Protein AF-A0A2D7H9K7-F1 (afdb_monomer_lite)

Radius of gyration: 28.04 Å; chains: 1; bounding box: 79×31×65 Å

Structure (mmCIF, N/CA/C/O backbone):
data_AF-A0A2D7H9K7-F1
#
_entry.id   AF-A0A2D7H9K7-F1
#
loop_
_atom_site.group_PDB
_atom_site.id
_atom_site.type_symbol
_atom_site.label_atom_id
_atom_site.label_alt_id
_atom_site.label_comp_id
_atom_site.label_asym_id
_atom_site.label_entity_id
_atom_site.label_seq_id
_atom_site.pdbx_PDB_ins_code
_atom_site.Cartn_x
_atom_site.Cartn_y
_atom_site.Cartn_z
_atom_site.occupancy
_atom_site.B_iso_or_equiv
_atom_site.auth_seq_id
_atom_site.auth_comp_id
_atom_site.auth_asym_id
_atom_site.auth_atom_id
_atom_site.pdbx_PDB_model_num
ATOM 1 N N . MET A 1 1 ? -55.923 -0.801 -5.621 1.00 49.62 1 MET A N 1
ATOM 2 C CA . MET A 1 1 ? -54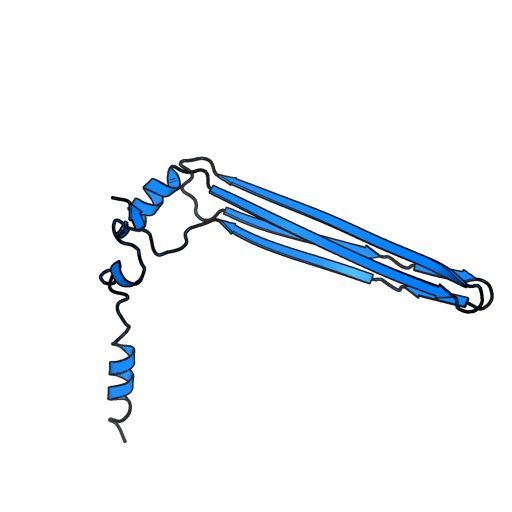.624 -1.464 -5.348 1.00 49.62 1 MET A CA 1
ATOM 3 C C . MET A 1 1 ? -53.908 -0.818 -4.150 1.00 49.62 1 MET A C 1
ATOM 5 O O . MET A 1 1 ? -52.784 -0.366 -4.286 1.00 49.62 1 MET A O 1
ATOM 9 N N . ARG A 1 2 ? -54.548 -0.726 -2.972 1.00 51.56 2 ARG A N 1
ATOM 10 C CA . ARG A 1 2 ? -54.048 0.103 -1.848 1.00 51.56 2 ARG A CA 1
ATOM 11 C C . ARG A 1 2 ? -53.608 -0.693 -0.606 1.00 51.56 2 ARG A C 1
ATOM 13 O O . ARG A 1 2 ? -53.202 -0.094 0.376 1.00 51.56 2 ARG A O 1
ATOM 20 N N . PHE A 1 3 ? -53.647 -2.028 -0.673 1.00 54.25 3 PHE A N 1
ATOM 21 C CA . PHE A 1 3 ? -53.361 -2.928 0.458 1.00 54.25 3 PHE A CA 1
ATOM 22 C C . PHE A 1 3 ? -52.172 -3.880 0.230 1.00 54.25 3 PHE A C 1
ATOM 24 O O . PHE A 1 3 ? -51.846 -4.670 1.106 1.00 54.25 3 PHE A O 1
ATOM 31 N N . LEU A 1 4 ? -51.487 -3.791 -0.916 1.00 57.72 4 LEU A N 1
ATOM 32 C CA . LEU A 1 4 ? -50.371 -4.688 -1.265 1.00 57.72 4 LEU A CA 1
ATOM 33 C C . LEU A 1 4 ? -49.051 -4.362 -0.543 1.00 57.72 4 LEU A C 1
ATOM 35 O O . LEU A 1 4 ? -48.154 -5.195 -0.519 1.00 57.72 4 LEU A O 1
ATOM 39 N N . LEU A 1 5 ? -48.934 -3.180 0.070 1.00 57.59 5 LEU A N 1
ATOM 40 C CA . LEU A 1 5 ? -47.724 -2.742 0.782 1.00 57.59 5 LEU A CA 1
ATOM 41 C C . LEU A 1 5 ? -47.781 -2.984 2.299 1.00 57.59 5 LEU A C 1
ATOM 43 O O . LEU A 1 5 ? -46.755 -2.892 2.967 1.00 57.59 5 LEU A O 1
ATOM 47 N N . LEU A 1 6 ? -48.952 -3.330 2.844 1.00 58.69 6 LEU A N 1
ATOM 48 C CA . LEU A 1 6 ? -49.122 -3.610 4.270 1.00 58.69 6 LEU A CA 1
ATOM 49 C C . LEU A 1 6 ? -48.298 -4.820 4.766 1.00 58.69 6 LEU A C 1
ATOM 51 O O . LEU A 1 6 ? -47.644 -4.684 5.796 1.00 58.69 6 LEU A O 1
ATOM 55 N N . PRO A 1 7 ? -48.254 -5.975 4.064 1.00 60.81 7 PRO A N 1
ATOM 56 C CA . PRO A 1 7 ? -47.471 -7.119 4.538 1.00 60.81 7 PRO A CA 1
ATOM 57 C C . PRO A 1 7 ? -45.959 -6.878 4.436 1.00 60.81 7 PRO A C 1
ATOM 59 O O . PRO A 1 7 ? -45.213 -7.371 5.274 1.00 60.81 7 PRO A O 1
ATOM 62 N N . LEU A 1 8 ? -45.504 -6.070 3.470 1.00 59.31 8 LEU A N 1
ATOM 63 C CA . LEU A 1 8 ? -44.096 -5.678 3.343 1.00 59.31 8 LEU A CA 1
ATOM 64 C C . LEU A 1 8 ? -43.669 -4.744 4.487 1.00 59.31 8 LEU A C 1
ATOM 66 O O . LEU A 1 8 ? -42.571 -4.879 5.015 1.00 59.31 8 LEU A O 1
ATOM 70 N N . LEU A 1 9 ? -44.557 -3.836 4.906 1.00 56.09 9 LEU A N 1
ATOM 71 C CA . LEU A 1 9 ? -44.323 -2.961 6.054 1.00 56.09 9 LEU A CA 1
ATOM 72 C C . LEU A 1 9 ? -44.281 -3.756 7.369 1.00 56.09 9 LEU A C 1
ATOM 74 O O . LEU A 1 9 ? -43.433 -3.491 8.209 1.00 56.09 9 LEU A O 1
ATOM 78 N N . VAL A 1 10 ? -45.145 -4.767 7.527 1.00 60.84 10 VAL A N 1
ATOM 79 C CA . VAL A 1 10 ? -45.109 -5.680 8.684 1.00 60.84 10 VAL A CA 1
ATOM 80 C C . VAL A 1 10 ? -43.815 -6.500 8.693 1.00 60.84 10 VAL A C 1
ATOM 82 O O . VAL A 1 10 ? -43.210 -6.637 9.749 1.00 60.84 10 VAL A O 1
ATOM 85 N N . LEU A 1 11 ? -43.330 -6.965 7.536 1.00 57.62 11 LEU A N 1
ATOM 86 C CA . LEU A 1 11 ? -42.046 -7.673 7.435 1.00 57.62 11 LEU A CA 1
ATOM 87 C C . LEU A 1 11 ? -40.838 -6.779 7.776 1.00 57.62 11 LEU A C 1
ATOM 89 O O . LEU A 1 11 ? -39.861 -7.263 8.329 1.00 57.62 11 LEU A O 1
ATOM 93 N N . LEU A 1 12 ? -40.912 -5.480 7.462 1.00 55.03 12 LEU A N 1
ATOM 94 C CA . LEU A 1 12 ? -39.882 -4.486 7.796 1.00 55.03 12 LEU A CA 1
ATOM 95 C C . LEU A 1 12 ? -39.938 -4.028 9.263 1.00 55.03 12 LEU A C 1
ATOM 97 O O . LEU A 1 12 ? -38.917 -3.600 9.791 1.00 55.03 12 LEU A O 1
ATOM 101 N N . VAL A 1 13 ? -41.104 -4.110 9.917 1.00 55.62 13 VAL A N 1
ATOM 102 C CA . VAL A 1 13 ? -41.277 -3.829 11.358 1.00 55.62 13 VAL A CA 1
ATOM 103 C C . VAL A 1 13 ? -40.942 -5.052 12.216 1.00 55.62 13 VAL A C 1
ATOM 105 O O . VAL A 1 13 ? -40.518 -4.891 13.357 1.00 55.62 13 VAL A O 1
ATOM 108 N N . VAL A 1 14 ? -40.994 -6.265 11.652 1.00 50.50 14 VAL A N 1
ATOM 109 C CA . VAL A 1 14 ? -40.227 -7.416 12.157 1.00 50.50 14 VAL A CA 1
ATOM 110 C C . VAL A 1 14 ? -38.765 -7.236 11.738 1.00 50.50 14 VAL A C 1
ATOM 112 O O . VAL A 1 14 ? -38.139 -8.079 11.101 1.00 50.50 14 VAL A O 1
ATOM 115 N N . THR A 1 15 ? -38.182 -6.101 12.128 1.00 48.50 15 THR A N 1
ATOM 116 C CA . THR A 1 15 ? -36.774 -6.098 12.484 1.00 48.50 15 THR A CA 1
ATOM 117 C C . THR A 1 15 ? -36.635 -7.218 13.492 1.00 48.50 15 THR A C 1
ATOM 119 O O . THR A 1 15 ? -37.270 -7.177 14.547 1.00 48.50 15 THR A O 1
ATOM 122 N N . VAL A 1 16 ? -35.877 -8.248 13.129 1.00 47.75 16 VAL A N 1
ATOM 123 C CA . VAL A 1 16 ? -35.348 -9.200 14.091 1.00 47.75 16 VAL A CA 1
ATOM 124 C C . VAL A 1 16 ? -34.693 -8.324 15.149 1.00 47.75 16 VAL A C 1
ATOM 126 O O . VAL A 1 16 ? -33.625 -7.757 14.921 1.00 47.75 16 VAL A O 1
ATOM 129 N N . GLU A 1 17 ? -35.383 -8.116 16.274 1.00 43.84 17 GLU A N 1
ATOM 130 C CA . GLU A 1 17 ? -34.695 -7.835 17.514 1.00 43.84 17 GLU A CA 1
ATOM 131 C C . GLU A 1 17 ? -33.673 -8.960 17.550 1.00 43.84 17 GLU A C 1
ATOM 133 O O . GLU A 1 17 ? -34.054 -10.125 17.675 1.00 43.84 17 GLU A O 1
ATOM 138 N N . LEU A 1 18 ? -32.400 -8.641 17.305 1.00 45.94 18 LEU A N 1
ATOM 139 C CA . LEU A 1 18 ? -31.284 -9.487 17.690 1.00 45.94 18 LEU A CA 1
ATOM 140 C C . LEU A 1 18 ? -31.409 -9.579 19.208 1.00 45.94 18 LEU A C 1
ATOM 142 O O . LEU A 1 18 ? -30.788 -8.821 19.952 1.00 45.94 18 LEU A O 1
ATOM 146 N N . ARG A 1 19 ? -32.368 -10.391 19.659 1.00 46.97 19 ARG A N 1
ATOM 147 C CA . ARG A 1 19 ? -32.657 -10.602 21.055 1.00 46.97 19 ARG A CA 1
ATOM 148 C C . ARG A 1 19 ? -31.389 -11.222 21.575 1.00 46.97 19 ARG A C 1
ATOM 150 O O . ARG A 1 19 ? -30.898 -12.207 21.032 1.00 46.97 19 ARG A O 1
ATOM 157 N N . ALA A 1 20 ? -30.879 -10.637 22.642 1.00 50.28 20 ALA A N 1
ATOM 158 C CA . ALA A 1 20 ? -29.793 -11.176 23.437 1.00 50.28 20 ALA A CA 1
ATOM 159 C C . ALA A 1 20 ? -30.174 -12.520 24.110 1.00 50.28 20 ALA A C 1
ATOM 161 O O . ALA A 1 20 ? -29.735 -12.787 25.214 1.00 50.28 20 ALA A O 1
ATOM 162 N N . ASN A 1 21 ? -31.034 -13.340 23.499 1.00 48.97 21 ASN A N 1
ATOM 163 C CA . ASN A 1 21 ? -31.489 -14.620 24.027 1.00 48.97 21 ASN A CA 1
ATOM 164 C C . ASN A 1 21 ? -30.796 -15.817 23.364 1.00 48.97 21 ASN A C 1
ATOM 166 O O . ASN A 1 21 ? -30.811 -16.885 23.961 1.00 48.97 21 ASN A O 1
ATOM 170 N N . ASP A 1 22 ? -30.115 -15.651 22.226 1.00 53.22 22 ASP A N 1
ATOM 171 C CA . ASP A 1 22 ? -29.495 -16.786 21.519 1.00 53.22 22 ASP A CA 1
ATOM 172 C C . ASP A 1 22 ? -27.995 -16.924 21.845 1.00 53.22 22 ASP A C 1
ATOM 174 O O . ASP A 1 22 ? -27.176 -17.288 21.006 1.00 53.22 22 ASP A O 1
ATOM 178 N N . PHE A 1 23 ? -27.596 -16.617 23.084 1.00 56.47 23 PHE A N 1
ATOM 179 C CA . PHE A 1 23 ? -26.212 -16.799 23.545 1.00 56.47 23 PHE A CA 1
ATOM 180 C C . PHE A 1 23 ? -25.724 -18.251 23.407 1.00 56.47 23 PHE A C 1
ATOM 182 O O . PHE A 1 23 ? -24.536 -18.477 23.164 1.00 56.47 23 PHE A O 1
ATOM 189 N N . GLU A 1 24 ? -26.637 -19.218 23.521 1.00 58.09 24 GLU A N 1
ATOM 190 C CA . GLU A 1 24 ? -26.340 -20.645 23.376 1.00 58.09 24 GLU A CA 1
ATOM 191 C C . GLU A 1 24 ? -25.925 -21.011 21.946 1.00 58.09 24 GLU A C 1
ATOM 193 O O . GLU A 1 24 ? -24.897 -21.666 21.762 1.00 58.09 24 GLU A O 1
ATOM 198 N N . ASP A 1 25 ? -26.647 -20.521 20.937 1.00 61.38 25 ASP A N 1
ATOM 199 C CA . ASP A 1 25 ? -26.414 -20.872 19.528 1.00 61.38 25 ASP A CA 1
ATOM 200 C C . ASP A 1 25 ? -25.092 -20.310 18.987 1.00 61.38 25 ASP A C 1
ATOM 202 O O . ASP A 1 25 ? -24.485 -20.873 18.073 1.00 61.38 25 ASP A O 1
ATOM 206 N N . PHE A 1 26 ? -24.600 -19.225 19.591 1.00 59.06 26 PHE A N 1
ATOM 207 C CA . PHE A 1 26 ? -23.312 -18.614 19.257 1.00 59.06 26 PHE A CA 1
ATOM 208 C C . PHE A 1 26 ? -22.149 -19.089 20.145 1.00 59.06 26 PHE A C 1
ATOM 210 O O . PHE A 1 26 ? -21.033 -18.583 20.007 1.00 59.06 26 PHE A O 1
ATOM 217 N N . GLY A 1 27 ? -22.368 -20.048 21.055 1.00 60.16 27 GLY A N 1
ATOM 218 C CA . GLY A 1 27 ? -21.325 -20.543 21.964 1.00 60.16 27 GLY A CA 1
ATOM 219 C C . GLY A 1 27 ? -20.841 -19.493 22.972 1.00 60.16 27 GLY A C 1
ATOM 220 O O . GLY A 1 27 ? -19.726 -19.584 23.485 1.00 60.16 27 GLY A O 1
ATOM 221 N N . LEU A 1 28 ? -21.674 -18.493 23.260 1.00 63.66 28 LEU A N 1
ATOM 222 C CA . LEU A 1 28 ? -21.395 -17.372 24.158 1.00 63.66 28 LEU A CA 1
ATOM 223 C C . LEU A 1 28 ? -21.883 -17.649 25.594 1.00 63.66 28 LEU A C 1
ATOM 225 O O . LEU A 1 28 ? -22.113 -16.727 26.374 1.00 63.66 28 LEU A O 1
ATOM 229 N N . ASN A 1 29 ? -22.028 -18.921 25.963 1.00 68.12 29 ASN A N 1
ATOM 230 C CA . ASN A 1 29 ? -22.437 -19.330 27.304 1.00 68.12 29 ASN A CA 1
ATOM 231 C C . ASN A 1 29 ? -21.456 -18.816 28.371 1.00 68.12 29 ASN A C 1
ATOM 233 O O . ASN A 1 29 ? -20.242 -19.001 28.267 1.00 68.12 29 ASN A O 1
ATOM 237 N N . GLY A 1 30 ? -21.994 -18.169 29.410 1.00 67.69 30 GLY A N 1
ATOM 238 C CA . GLY A 1 30 ? -21.207 -17.507 30.457 1.00 67.69 30 GLY A CA 1
ATOM 239 C C . GLY A 1 30 ? -20.797 -16.070 30.124 1.00 67.69 30 GLY A C 1
ATOM 240 O O . GLY A 1 30 ? -19.976 -15.497 30.839 1.00 67.69 30 GLY A O 1
ATOM 241 N N . LEU A 1 31 ? -21.344 -15.495 29.051 1.00 66.50 31 LEU A N 1
ATOM 242 C CA . LEU A 1 31 ? -21.208 -14.083 28.727 1.00 66.50 31 LEU A CA 1
ATOM 243 C C . LEU A 1 31 ? -22.533 -13.352 28.964 1.00 66.50 31 LEU A C 1
ATOM 245 O O . LEU A 1 31 ? -23.584 -13.803 28.520 1.00 66.50 31 LEU A O 1
ATOM 249 N N . GLU A 1 32 ? -22.483 -12.201 29.626 1.00 74.06 32 GLU A N 1
ATOM 250 C CA . GLU A 1 32 ? -23.634 -11.308 29.758 1.00 74.06 32 GLU A CA 1
ATOM 251 C C . GLU A 1 32 ? -23.429 -10.039 28.928 1.00 74.06 32 GLU A C 1
ATOM 253 O O . GLU A 1 32 ? -22.317 -9.504 28.832 1.00 74.06 32 GLU A O 1
ATOM 258 N N . SER A 1 33 ? -24.509 -9.562 28.303 1.00 69.06 33 SER A N 1
ATOM 259 C CA . SER A 1 33 ? -24.501 -8.287 27.586 1.00 69.06 33 SER A CA 1
ATOM 260 C C . SER A 1 33 ? -24.341 -7.146 28.576 1.00 69.06 33 SER A C 1
ATOM 262 O O . SER A 1 33 ? -25.114 -7.024 29.522 1.00 69.06 33 SER A O 1
ATOM 264 N N . ILE A 1 34 ? -23.386 -6.265 28.307 1.00 70.75 34 ILE A N 1
ATOM 265 C CA . ILE A 1 34 ? -23.154 -5.063 29.109 1.00 70.75 34 ILE A CA 1
ATOM 266 C C . ILE A 1 34 ? -23.585 -3.818 28.348 1.00 70.75 34 ILE A C 1
ATOM 268 O O . ILE A 1 34 ? -23.576 -3.779 27.114 1.00 70.75 34 ILE A O 1
ATOM 272 N N . SER A 1 35 ? -23.961 -2.776 29.088 1.00 71.62 35 SER A N 1
ATOM 273 C CA . SER A 1 35 ? -24.290 -1.484 28.485 1.00 71.62 35 SER A CA 1
ATOM 274 C C . SER A 1 35 ? -23.062 -0.869 27.802 1.00 71.62 35 SER A C 1
ATOM 276 O O . SER A 1 35 ? -21.922 -1.149 28.174 1.00 71.62 35 SER A O 1
ATOM 278 N N . ALA A 1 36 ? -23.272 0.016 26.824 1.00 65.12 36 ALA A N 1
ATOM 279 C CA . ALA A 1 36 ? -22.170 0.741 26.185 1.00 65.12 36 ALA A CA 1
ATOM 280 C C . ALA A 1 36 ? -21.319 1.526 27.202 1.00 65.12 36 ALA A C 1
ATOM 282 O O . ALA A 1 36 ? -20.095 1.491 27.118 1.00 65.12 36 ALA A O 1
ATOM 283 N N . ALA A 1 37 ? -21.953 2.142 28.207 1.00 66.88 37 ALA A N 1
ATOM 284 C CA . ALA A 1 37 ? -21.277 2.884 29.274 1.00 66.88 37 ALA A CA 1
ATOM 285 C C . ALA A 1 37 ? -20.411 1.980 30.172 1.00 66.88 37 ALA A C 1
ATOM 287 O O . ALA A 1 37 ? -19.282 2.320 30.531 1.00 66.88 37 ALA A O 1
ATOM 288 N N . GLU A 1 38 ? -20.908 0.791 30.503 1.00 66.75 38 GLU A N 1
ATOM 289 C CA . GLU A 1 38 ? -20.154 -0.196 31.276 1.00 66.75 38 GLU A CA 1
ATOM 290 C C . GLU A 1 38 ? -19.001 -0.789 30.456 1.00 66.75 38 GLU A C 1
ATOM 292 O O . GLU A 1 38 ? -17.876 -0.920 30.939 1.00 66.75 38 GLU A O 1
ATOM 297 N N . ALA A 1 39 ? -19.241 -1.051 29.172 1.00 64.00 39 ALA A N 1
ATOM 298 C CA . ALA A 1 39 ? -18.220 -1.507 28.243 1.00 64.00 39 ALA A CA 1
ATOM 299 C C . ALA A 1 39 ? -17.126 -0.460 27.996 1.00 64.00 39 ALA A C 1
ATOM 301 O O . ALA A 1 39 ? -15.983 -0.832 27.732 1.00 64.00 39 ALA A O 1
ATOM 302 N N . GLU A 1 40 ? -17.452 0.832 28.046 1.00 60.47 40 GLU A N 1
ATOM 303 C CA . GLU A 1 40 ? -16.470 1.920 28.027 1.00 60.47 40 GLU A CA 1
ATOM 304 C C . GLU A 1 40 ? -15.695 2.022 29.336 1.00 60.47 40 GLU A C 1
ATOM 306 O O . GLU A 1 40 ? -14.501 2.283 29.299 1.00 60.47 40 GLU A O 1
ATOM 311 N N . THR A 1 41 ? -16.315 1.743 30.479 1.00 63.28 41 THR A N 1
ATOM 312 C CA . THR A 1 41 ? -15.617 1.743 31.774 1.00 63.28 41 THR A CA 1
ATOM 313 C C . THR A 1 41 ? -14.602 0.594 31.855 1.00 63.28 41 THR A C 1
ATOM 315 O O . THR A 1 41 ? -13.456 0.796 32.250 1.00 63.28 41 THR A O 1
ATOM 318 N N . ILE A 1 42 ? -14.985 -0.605 31.399 1.00 61.94 42 ILE A N 1
ATOM 319 C CA . ILE A 1 42 ? 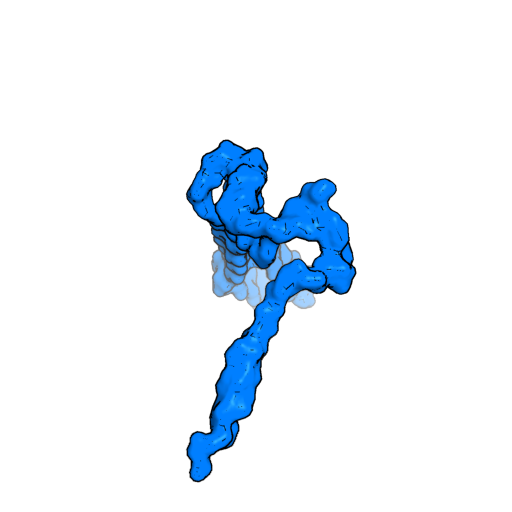-14.108 -1.788 31.365 1.00 61.94 42 ILE A CA 1
ATOM 320 C C . ILE A 1 42 ? -13.009 -1.638 30.300 1.00 61.94 42 ILE A C 1
ATOM 322 O O . ILE A 1 42 ? -11.851 -1.958 30.559 1.00 61.94 42 ILE A O 1
ATOM 326 N N . ARG A 1 43 ? -13.328 -1.131 29.100 1.00 57.84 43 ARG A N 1
ATOM 327 C CA . ARG A 1 43 ? -12.323 -0.930 28.034 1.00 57.84 43 ARG A CA 1
ATOM 328 C C . ARG A 1 43 ? -11.456 0.297 28.246 1.00 57.84 43 ARG A C 1
ATOM 330 O O . ARG A 1 43 ? -10.286 0.256 27.891 1.00 57.84 43 ARG A O 1
ATOM 337 N N . GLY A 1 44 ? -11.999 1.343 28.855 1.00 53.72 44 GLY A N 1
ATOM 338 C CA . GLY A 1 44 ? -11.254 2.511 29.304 1.00 53.72 44 GLY A CA 1
ATOM 339 C C . GLY A 1 44 ? -10.176 2.139 30.316 1.00 53.72 44 GLY A C 1
ATOM 340 O O . GLY A 1 44 ? -9.188 2.848 30.409 1.00 53.72 44 GLY A O 1
ATOM 341 N N . ALA A 1 45 ? -10.286 0.997 31.005 1.00 54.09 45 ALA A N 1
ATOM 342 C CA . ALA A 1 45 ? -9.223 0.482 31.864 1.00 54.09 45 ALA A CA 1
ATOM 343 C C . ALA A 1 45 ? -8.037 -0.138 31.088 1.00 54.09 45 ALA A C 1
ATOM 345 O O . ALA A 1 45 ? -6.950 -0.278 31.653 1.00 54.09 45 ALA A O 1
ATOM 346 N N . GLY A 1 46 ? -8.204 -0.488 29.808 1.00 55.78 46 GLY A N 1
ATOM 347 C CA . GLY A 1 46 ? -7.174 -1.097 28.962 1.00 55.78 46 GLY A CA 1
ATOM 348 C C . GLY A 1 46 ? -6.479 -0.102 28.028 1.00 55.78 46 GLY A C 1
ATOM 349 O O . GLY A 1 46 ? -7.058 0.886 27.589 1.00 55.78 46 GLY A O 1
ATOM 350 N N . GLU A 1 47 ? -5.219 -0.374 27.687 1.00 62.31 47 GLU A N 1
ATOM 351 C CA . GLU A 1 47 ? -4.483 0.392 26.674 1.00 62.31 47 GLU A CA 1
ATOM 352 C C . GLU A 1 47 ? -5.074 0.126 25.274 1.00 62.31 47 GLU A C 1
ATOM 354 O O . GLU A 1 47 ? -5.099 -1.018 24.813 1.00 62.31 47 GLU A O 1
ATOM 359 N N . VAL A 1 48 ? -5.525 1.167 24.566 1.00 68.75 48 VAL A N 1
ATOM 360 C CA . VAL A 1 48 ? -6.009 1.042 23.179 1.00 68.75 48 VAL A CA 1
ATOM 361 C C . VAL A 1 48 ? -4.846 1.283 22.227 1.00 68.75 48 VAL A C 1
ATOM 363 O O . VAL A 1 48 ? -4.231 2.348 22.258 1.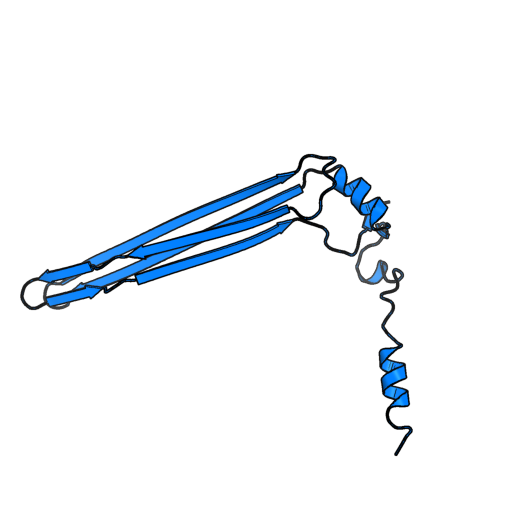00 68.75 48 VAL A O 1
ATOM 366 N N . LYS A 1 49 ? -4.559 0.312 21.353 1.00 68.81 49 LYS A N 1
ATOM 367 C CA . LYS A 1 49 ? -3.499 0.399 20.337 1.00 68.81 49 LYS A CA 1
ATOM 368 C C . LYS A 1 49 ? -4.093 0.307 18.944 1.00 68.81 49 LYS A C 1
ATOM 370 O O . LYS A 1 49 ? -4.722 -0.692 18.607 1.00 68.81 49 LYS A O 1
ATOM 375 N N . ALA A 1 50 ? -3.818 1.301 18.115 1.00 74.06 50 ALA A N 1
ATOM 376 C CA . ALA A 1 50 ? -3.957 1.183 16.677 1.00 74.06 50 ALA A CA 1
ATOM 377 C C . ALA A 1 50 ? -2.566 0.992 16.057 1.00 74.06 50 ALA A C 1
ATOM 379 O O . ALA A 1 50 ? -1.591 1.645 16.446 1.00 74.06 50 ALA A O 1
ATOM 380 N N . ARG A 1 51 ? -2.468 0.111 15.057 1.00 80.19 51 ARG A N 1
ATOM 381 C CA . ARG A 1 51 ? -1.273 -0.017 14.210 1.00 80.19 51 ARG A CA 1
ATOM 382 C C . ARG A 1 51 ? -1.669 -0.094 12.740 1.00 80.19 51 ARG A C 1
ATOM 384 O O . ARG A 1 51 ? -2.558 -0.862 12.382 1.00 80.19 51 ARG A O 1
ATOM 391 N N . THR A 1 52 ? -0.974 0.663 11.902 1.00 82.19 52 THR A N 1
ATOM 392 C CA . THR A 1 52 ? -1.102 0.597 10.446 1.00 82.19 52 THR A CA 1
ATOM 393 C C . THR A 1 52 ? 0.279 0.376 9.856 1.00 82.19 52 THR A C 1
ATOM 395 O O . THR A 1 52 ? 1.208 1.131 10.149 1.00 82.19 52 THR A O 1
ATOM 398 N N . THR A 1 53 ? 0.406 -0.646 9.015 1.00 83.00 53 THR A N 1
ATOM 399 C CA . THR A 1 53 ? 1.617 -0.916 8.240 1.00 83.00 53 THR A CA 1
ATOM 400 C C . THR A 1 53 ? 1.286 -0.753 6.764 1.00 83.00 53 THR A C 1
ATOM 402 O O . THR A 1 53 ? 0.299 -1.310 6.290 1.00 83.00 53 THR A O 1
ATOM 405 N N . GLY A 1 54 ? 2.103 0.014 6.051 1.00 80.56 54 GLY A N 1
ATOM 406 C CA . GLY A 1 54 ? 2.031 0.173 4.606 1.00 80.56 54 GLY A CA 1
ATOM 407 C C . GLY A 1 54 ? 3.333 -0.277 3.954 1.00 80.56 54 GLY A C 1
ATOM 408 O O . GLY A 1 54 ? 4.419 -0.019 4.476 1.00 80.56 54 GLY A O 1
ATOM 409 N N . SER A 1 55 ? 3.220 -0.929 2.802 1.00 84.62 55 SER A N 1
ATOM 410 C CA . SER A 1 55 ? 4.346 -1.252 1.928 1.00 84.62 55 SER A CA 1
ATOM 411 C C . SER A 1 55 ? 4.008 -0.824 0.510 1.00 84.62 55 SER A C 1
ATOM 413 O O . SER A 1 55 ? 2.945 -1.177 0.001 1.00 84.62 55 SER A O 1
ATOM 415 N N . ALA A 1 56 ? 4.909 -0.091 -0.127 1.00 82.50 56 ALA A N 1
ATOM 416 C CA . ALA A 1 56 ? 4.796 0.280 -1.527 1.00 82.50 56 ALA A CA 1
ATOM 417 C C . ALA A 1 56 ? 6.100 -0.111 -2.212 1.00 82.50 56 ALA A C 1
ATOM 419 O O . ALA A 1 56 ? 7.187 0.099 -1.668 1.00 82.50 56 ALA A O 1
ATOM 420 N N . GLY A 1 57 ? 5.982 -0.727 -3.381 1.00 84.25 57 GLY A N 1
ATOM 421 C CA . GLY A 1 57 ? 7.121 -1.247 -4.109 1.00 84.25 57 GLY A CA 1
ATOM 422 C C . GLY A 1 57 ? 6.918 -1.128 -5.605 1.00 84.25 57 GLY A C 1
ATOM 423 O O . GLY A 1 57 ? 5.793 -1.218 -6.094 1.00 84.25 57 GLY A O 1
ATOM 424 N N . LEU A 1 58 ? 8.018 -0.931 -6.315 1.00 83.00 58 LEU A N 1
ATOM 425 C CA . LEU A 1 58 ? 8.066 -0.928 -7.762 1.00 83.00 58 LEU A CA 1
ATOM 426 C C . LEU A 1 58 ? 9.247 -1.777 -8.206 1.00 83.00 58 LEU A C 1
ATOM 428 O O . LEU A 1 58 ? 10.353 -1.654 -7.679 1.00 83.00 58 LEU A O 1
ATOM 432 N N . THR A 1 59 ? 9.000 -2.674 -9.152 1.00 85.31 59 THR A N 1
ATOM 433 C CA . THR A 1 59 ? 10.040 -3.488 -9.773 1.00 85.31 59 THR A CA 1
ATOM 434 C C . THR A 1 59 ? 9.909 -3.401 -11.283 1.00 85.31 59 THR A C 1
ATOM 436 O O . THR A 1 59 ? 8.820 -3.592 -11.817 1.00 85.31 59 THR A O 1
ATOM 439 N N . ALA A 1 60 ? 11.013 -3.097 -11.958 1.00 81.00 60 ALA A N 1
ATOM 440 C CA . ALA A 1 60 ? 11.106 -3.086 -13.408 1.00 81.00 60 ALA A CA 1
ATOM 441 C C . ALA A 1 60 ? 12.351 -3.862 -13.840 1.00 81.00 60 ALA A C 1
ATOM 443 O O . ALA A 1 60 ? 13.442 -3.639 -13.316 1.00 81.00 60 ALA A O 1
ATOM 444 N N . THR A 1 61 ? 12.182 -4.754 -14.810 1.00 86.31 61 THR A N 1
ATOM 445 C CA . THR A 1 61 ? 13.272 -5.532 -15.398 1.00 86.31 61 THR A CA 1
ATOM 446 C C . THR A 1 61 ? 13.350 -5.215 -16.878 1.00 86.31 61 THR A C 1
ATOM 448 O O . THR A 1 61 ? 12.342 -5.244 -17.581 1.00 86.31 61 THR A O 1
ATOM 451 N N . VAL A 1 62 ? 14.556 -4.915 -17.339 1.00 82.69 62 VAL A N 1
ATOM 452 C CA . VAL A 1 62 ? 14.852 -4.572 -18.725 1.00 82.69 62 VAL A CA 1
ATOM 453 C C . VAL A 1 62 ? 15.826 -5.601 -19.262 1.00 82.69 62 VAL A C 1
ATOM 455 O O . VAL A 1 62 ? 16.869 -5.833 -18.652 1.00 82.69 62 VAL A O 1
ATOM 458 N N . LEU A 1 63 ? 15.475 -6.204 -20.393 1.00 85.75 63 LEU A N 1
ATOM 459 C CA . LEU A 1 63 ? 16.294 -7.179 -21.099 1.00 85.75 63 LEU A CA 1
ATOM 460 C C . LEU A 1 63 ? 16.620 -6.626 -22.484 1.00 85.75 63 LEU A C 1
ATOM 462 O O . LEU A 1 63 ? 15.705 -6.345 -23.258 1.00 85.75 63 LEU A O 1
ATOM 466 N N . ASP A 1 64 ? 17.909 -6.516 -22.795 1.00 85.19 64 ASP A N 1
ATOM 467 C CA . ASP A 1 64 ? 18.368 -6.342 -24.170 1.00 85.19 64 ASP A CA 1
ATOM 468 C C . ASP A 1 64 ? 18.659 -7.726 -24.780 1.00 85.19 64 ASP A C 1
ATOM 470 O O . ASP A 1 64 ? 19.652 -8.365 -24.409 1.00 85.19 64 ASP A O 1
ATOM 474 N N . PRO A 1 65 ? 17.820 -8.216 -25.712 1.00 78.69 65 PRO A N 1
ATOM 475 C CA . PRO A 1 65 ? 17.995 -9.536 -26.308 1.00 78.69 65 PRO A CA 1
ATOM 476 C C . PRO A 1 65 ? 19.233 -9.635 -27.211 1.00 78.69 65 PRO A C 1
ATOM 478 O O . PRO A 1 65 ? 19.700 -10.744 -27.456 1.00 78.69 65 PRO A O 1
ATOM 481 N N . ASN A 1 66 ? 19.777 -8.512 -27.695 1.00 82.62 66 ASN A N 1
ATOM 482 C CA . ASN A 1 66 ? 20.908 -8.511 -28.625 1.00 82.62 66 ASN A CA 1
ATOM 483 C C . ASN A 1 66 ? 22.256 -8.623 -27.902 1.00 82.62 66 ASN A C 1
ATOM 485 O O . ASN A 1 66 ? 23.189 -9.225 -28.431 1.00 82.62 66 ASN A O 1
ATOM 489 N N . THR A 1 67 ? 22.367 -8.063 -26.694 1.00 81.81 67 THR A N 1
ATOM 490 C CA . THR A 1 67 ? 23.597 -8.127 -25.881 1.00 81.81 67 THR A CA 1
ATOM 491 C C . THR A 1 67 ? 23.506 -9.110 -24.716 1.00 81.81 67 THR A C 1
ATOM 493 O O . THR A 1 67 ? 24.526 -9.445 -24.118 1.00 81.81 67 THR A O 1
ATOM 496 N N . GLY A 1 68 ? 22.299 -9.567 -24.369 1.00 82.25 68 GLY A N 1
ATOM 497 C CA . GLY A 1 68 ? 22.055 -10.357 -23.161 1.00 82.25 68 GLY A CA 1
ATOM 498 C C . GLY A 1 68 ? 22.138 -9.538 -21.869 1.00 82.25 68 GLY A C 1
ATOM 499 O O . GLY A 1 68 ? 22.179 -10.115 -20.782 1.00 82.25 68 GLY A O 1
ATOM 500 N N . SER A 1 69 ? 22.174 -8.206 -21.964 1.00 82.12 69 SER A N 1
ATOM 501 C CA . SER A 1 69 ? 22.225 -7.319 -20.801 1.00 82.12 69 SER A CA 1
ATOM 502 C C . SER A 1 69 ? 20.889 -7.303 -20.062 1.00 82.12 69 SER A C 1
ATOM 504 O O . SER A 1 69 ? 19.822 -7.217 -20.674 1.00 82.12 69 SER A O 1
ATOM 506 N N . ILE A 1 70 ? 20.954 -7.353 -18.729 1.00 86.06 70 ILE A N 1
ATOM 507 C CA . ILE A 1 70 ? 19.785 -7.319 -17.848 1.00 86.06 70 ILE A CA 1
ATOM 508 C C . ILE A 1 70 ? 19.970 -6.207 -16.821 1.00 86.06 70 ILE A C 1
ATOM 510 O O . ILE A 1 70 ? 20.955 -6.193 -16.082 1.00 86.06 70 ILE A O 1
ATOM 514 N N . TRP A 1 71 ? 18.980 -5.324 -16.721 1.00 83.50 71 TRP A N 1
ATOM 515 C CA . TRP A 1 71 ? 18.903 -4.307 -15.676 1.00 83.50 71 TRP A CA 1
ATOM 516 C C . TRP A 1 71 ? 17.665 -4.527 -14.818 1.00 83.50 71 TRP A C 1
ATOM 518 O O . TRP A 1 71 ? 16.567 -4.726 -15.334 1.00 83.50 71 TRP A O 1
ATOM 528 N N . ASN A 1 72 ? 17.842 -4.477 -13.499 1.00 86.06 72 ASN A N 1
ATOM 529 C CA . ASN A 1 72 ? 16.763 -4.621 -12.531 1.00 86.06 72 ASN A CA 1
ATOM 530 C C . ASN A 1 72 ? 16.686 -3.368 -11.665 1.00 86.06 72 ASN A C 1
ATOM 532 O O . ASN A 1 72 ? 17.639 -3.024 -10.969 1.00 86.06 72 ASN A O 1
ATOM 536 N N . PHE A 1 73 ? 15.531 -2.717 -11.689 1.00 82.38 73 PHE A N 1
ATOM 537 C CA . PHE A 1 73 ? 15.199 -1.587 -10.839 1.00 82.38 73 PHE A CA 1
ATOM 538 C C . PHE A 1 73 ? 14.224 -2.073 -9.780 1.00 82.38 73 PHE A C 1
ATOM 540 O O . PHE A 1 73 ? 13.167 -2.608 -10.110 1.00 82.38 73 PHE A O 1
ATOM 547 N N . ASN A 1 74 ? 14.572 -1.894 -8.511 1.00 86.12 74 ASN A N 1
ATOM 548 C CA . ASN A 1 74 ? 13.689 -2.212 -7.401 1.00 86.12 74 ASN A CA 1
ATOM 549 C C . ASN A 1 74 ? 13.723 -1.066 -6.390 1.00 86.12 74 ASN A C 1
ATOM 551 O O . ASN A 1 74 ? 14.790 -0.685 -5.912 1.00 86.12 74 ASN A O 1
ATOM 555 N N . VAL A 1 75 ? 12.549 -0.521 -6.085 1.00 82.69 75 VAL A N 1
ATOM 556 C CA . VAL A 1 75 ? 12.359 0.426 -4.990 1.00 82.69 75 VAL A CA 1
ATOM 557 C C . VAL A 1 75 ? 11.260 -0.124 -4.109 1.00 82.69 75 VAL A C 1
ATOM 559 O O . VAL A 1 75 ? 10.128 -0.282 -4.555 1.00 82.69 75 VAL A O 1
ATOM 562 N N . THR A 1 76 ? 11.583 -0.384 -2.849 1.00 86.00 76 THR A N 1
ATOM 563 C CA . THR A 1 76 ? 10.622 -0.794 -1.824 1.00 86.00 76 THR A CA 1
ATOM 564 C C . THR A 1 76 ? 10.729 0.134 -0.638 1.00 86.00 76 THR A C 1
ATOM 566 O O . THR A 1 76 ? 11.828 0.384 -0.142 1.00 86.00 76 THR A O 1
ATOM 569 N N . GLN A 1 77 ? 9.588 0.588 -0.140 1.00 82.75 77 GLN A N 1
ATOM 570 C CA . GLN A 1 77 ? 9.512 1.339 1.099 1.00 82.75 77 GLN A CA 1
ATOM 571 C C . GLN A 1 77 ? 8.498 0.689 2.033 1.00 82.75 77 GLN A C 1
ATOM 573 O O . GLN A 1 77 ? 7.489 0.120 1.608 1.00 82.75 77 GLN A O 1
ATOM 578 N N . PHE A 1 78 ? 8.781 0.806 3.324 1.00 86.62 78 PHE A N 1
ATOM 579 C CA . PHE A 1 78 ? 7.920 0.349 4.400 1.00 86.62 78 PHE A CA 1
ATOM 580 C C . PHE A 1 78 ? 7.668 1.520 5.339 1.00 86.62 78 PHE A C 1
ATOM 582 O O . PHE A 1 78 ? 8.592 2.257 5.684 1.00 86.62 78 PHE A O 1
ATOM 589 N N . ASN A 1 79 ? 6.418 1.692 5.748 1.00 82.19 79 ASN A N 1
ATOM 590 C CA . ASN A 1 79 ? 6.042 2.666 6.758 1.00 82.19 79 ASN A CA 1
ATOM 591 C C . ASN A 1 79 ? 5.179 1.990 7.817 1.00 82.19 79 ASN A C 1
ATOM 593 O O . ASN A 1 79 ? 4.322 1.157 7.513 1.00 82.19 79 ASN A O 1
ATOM 597 N N . GLN A 1 80 ? 5.404 2.367 9.069 1.00 83.50 80 GLN A N 1
ATOM 598 C CA . GLN A 1 80 ? 4.608 1.904 10.185 1.00 83.50 80 GLN A CA 1
ATOM 599 C C . GLN A 1 80 ? 4.229 3.084 11.063 1.00 83.50 80 GLN A C 1
ATOM 601 O O . GLN A 1 80 ? 5.085 3.758 11.633 1.00 83.50 80 GLN A O 1
ATOM 606 N N . VAL A 1 81 ? 2.924 3.263 11.238 1.00 83.25 81 VAL A N 1
ATOM 607 C CA . VAL A 1 81 ? 2.359 4.267 12.134 1.00 83.25 81 VAL A CA 1
ATOM 608 C C . VAL A 1 81 ? 1.675 3.541 13.287 1.00 83.25 81 VAL A C 1
ATOM 610 O O . VAL A 1 81 ? 0.964 2.552 13.087 1.00 83.25 81 VAL A O 1
ATOM 613 N N . LYS A 1 82 ? 1.938 4.001 14.511 1.00 83.19 82 LYS A N 1
ATOM 614 C CA . LYS A 1 82 ? 1.339 3.475 15.740 1.00 83.19 82 LYS A CA 1
ATOM 615 C C . LYS A 1 82 ? 0.786 4.628 16.568 1.00 83.19 82 LYS A C 1
ATOM 617 O O . LYS A 1 82 ? 1.451 5.650 16.703 1.00 83.19 82 LYS A O 1
ATOM 622 N N . ASP A 1 83 ? -0.397 4.430 17.129 1.00 76.00 83 ASP A N 1
ATOM 623 C CA . ASP A 1 83 ? -0.969 5.296 18.157 1.00 76.00 83 ASP A CA 1
ATOM 624 C C . ASP A 1 83 ? -1.447 4.408 19.304 1.00 76.00 83 ASP A C 1
ATOM 626 O O . ASP A 1 83 ? -2.049 3.352 19.092 1.00 76.00 83 ASP A O 1
ATOM 630 N N . SER A 1 84 ? -1.113 4.816 20.521 1.00 73.81 84 SER A N 1
ATOM 631 C CA . SER A 1 84 ? -1.475 4.120 21.749 1.00 73.81 84 SER A CA 1
ATOM 632 C C . SER A 1 84 ? -2.054 5.131 22.722 1.00 73.81 84 SER A C 1
ATOM 634 O O . SER A 1 84 ? -1.407 6.137 23.021 1.00 73.81 84 SER A O 1
ATOM 636 N N . LYS A 1 85 ? -3.254 4.862 23.232 1.00 69.56 85 LYS A N 1
ATOM 637 C CA . LYS A 1 85 ? -3.877 5.653 24.295 1.00 69.56 85 LYS A CA 1
ATOM 638 C C . LYS A 1 85 ? -3.720 4.927 25.626 1.00 69.56 85 LYS A C 1
ATOM 640 O O . LYS A 1 85 ? -3.946 3.719 25.704 1.00 69.56 85 LYS A O 1
ATOM 645 N N . GLN A 1 86 ? -3.315 5.673 26.653 1.00 64.06 86 GLN A N 1
ATOM 646 C CA . GLN A 1 86 ? -3.231 5.167 28.022 1.00 64.06 86 GLN A CA 1
ATOM 647 C C . GLN A 1 86 ? -4.622 4.817 28.568 1.00 64.06 86 GLN A C 1
ATOM 649 O O . GLN A 1 86 ? -5.636 5.359 28.127 1.00 64.06 86 GLN A O 1
ATOM 654 N N . SER A 1 87 ? -4.635 3.924 29.558 1.00 59.22 87 SER A N 1
ATOM 655 C CA . SER A 1 87 ? -5.812 3.619 30.374 1.00 59.22 87 SER A CA 1
ATOM 656 C C . SER A 1 87 ? -6.407 4.910 30.961 1.00 59.22 87 SER A C 1
ATOM 658 O O . SER A 1 87 ? -5.675 5.761 31.463 1.00 59.22 87 SER A O 1
ATOM 660 N N . GLY A 1 88 ? -7.723 5.078 30.851 1.00 56.38 88 GLY A N 1
ATOM 661 C CA . GLY A 1 88 ? -8.493 6.238 31.304 1.00 56.38 88 GLY A CA 1
ATOM 662 C C . GLY A 1 88 ? -8.762 7.297 30.229 1.00 56.38 88 GLY A C 1
ATOM 663 O O . GLY A 1 88 ? -9.424 8.293 30.514 1.00 56.38 88 GLY A O 1
ATOM 664 N N . TRP A 1 89 ? -8.278 7.114 28.996 1.00 55.00 89 TRP A N 1
ATOM 665 C CA . TRP A 1 89 ? -8.501 8.068 27.906 1.00 55.00 89 TRP A CA 1
ATOM 666 C C . TRP A 1 89 ? -9.930 7.955 27.342 1.00 55.00 89 TRP A C 1
ATOM 668 O O . TRP A 1 89 ? -10.277 6.957 26.715 1.00 55.00 89 TRP A O 1
ATOM 678 N N . SER A 1 90 ? -10.757 8.986 27.544 1.00 56.56 90 SER A N 1
ATOM 679 C CA . SER A 1 90 ? -12.200 8.976 27.234 1.00 56.56 90 SER A CA 1
ATOM 680 C C . SER A 1 90 ? -12.585 9.515 25.849 1.00 56.56 90 SER A C 1
ATOM 682 O O . SER A 1 90 ? -13.764 9.533 25.503 1.00 56.56 90 SER A O 1
ATOM 684 N N . SER A 1 91 ? -11.632 9.965 25.025 1.00 52.81 91 SER A N 1
ATOM 685 C CA . SER A 1 91 ? -11.952 10.432 23.670 1.00 52.81 91 SER A CA 1
ATOM 686 C C . SER A 1 91 ? -11.874 9.269 22.682 1.00 52.81 91 SER A C 1
ATOM 688 O O . SER A 1 91 ? -10.809 8.669 22.528 1.00 52.81 91 SER A O 1
ATOM 690 N N . GLY A 1 92 ? -12.995 8.971 22.026 1.00 58.31 92 GLY A N 1
ATOM 691 C CA . GLY A 1 92 ? -13.191 7.823 21.147 1.00 58.31 92 GLY A CA 1
ATOM 692 C C . GLY A 1 92 ? -12.091 7.541 20.117 1.00 58.31 92 GLY A C 1
ATOM 693 O O . GLY A 1 92 ? -11.331 8.411 19.708 1.00 58.31 92 GLY A O 1
ATOM 694 N N . THR A 1 93 ? -12.061 6.271 19.714 1.00 61.41 93 THR A N 1
ATOM 695 C CA . THR A 1 93 ? -11.426 5.710 18.510 1.00 61.41 93 THR A CA 1
ATOM 696 C C . THR A 1 93 ? -10.021 6.249 18.177 1.00 61.41 93 THR A C 1
ATOM 698 O O . THR A 1 93 ? -9.865 7.295 17.550 1.00 61.41 93 THR A O 1
ATOM 701 N N . SER A 1 94 ? -8.968 5.478 18.467 1.00 65.44 94 SER A N 1
ATOM 702 C CA . SER A 1 94 ? -7.636 5.761 17.914 1.00 65.44 94 SER A CA 1
ATOM 703 C C . SER A 1 94 ? -7.663 5.505 16.406 1.00 65.44 94 SER A C 1
ATOM 705 O O . SER A 1 94 ? -7.844 4.375 15.957 1.00 65.44 94 SER A O 1
ATOM 707 N N . THR A 1 95 ? -7.544 6.565 15.610 1.00 68.69 95 THR A N 1
ATOM 708 C CA . THR A 1 95 ? -7.443 6.484 14.151 1.00 68.69 95 THR A CA 1
ATOM 709 C C . THR A 1 95 ? -6.025 6.829 13.739 1.00 68.69 95 THR A C 1
ATOM 711 O O . THR A 1 95 ? -5.523 7.895 14.083 1.00 68.69 95 THR A O 1
ATOM 714 N N . ILE A 1 96 ? -5.413 5.975 12.929 1.00 77.19 96 ILE A N 1
ATOM 715 C CA . ILE A 1 96 ? -4.112 6.252 12.318 1.00 77.19 96 ILE A CA 1
ATOM 716 C C . ILE A 1 96 ? -4.140 5.958 10.833 1.00 77.19 96 ILE A C 1
ATOM 718 O O . ILE A 1 96 ? -4.577 4.898 10.373 1.00 77.19 96 ILE A O 1
ATOM 722 N N . LEU A 1 97 ? -3.607 6.926 10.103 1.00 81.06 97 LEU A N 1
ATOM 723 C CA . LEU A 1 97 ? -3.384 6.879 8.675 1.00 81.06 97 LEU A CA 1
ATOM 724 C C . LEU A 1 97 ? -1.901 6.598 8.432 1.00 81.06 97 LEU A C 1
ATOM 726 O O . LEU A 1 97 ? -1.035 7.246 9.016 1.00 81.06 97 LEU A O 1
ATOM 730 N N . SER A 1 98 ? -1.615 5.641 7.561 1.00 81.25 98 SER A N 1
ATOM 731 C CA . SER A 1 98 ? -0.307 5.500 6.940 1.00 81.25 98 SER A CA 1
ATOM 732 C C . SER A 1 98 ? -0.477 5.781 5.460 1.00 81.25 98 SER A C 1
ATOM 734 O O . SER A 1 98 ? -1.269 5.127 4.784 1.00 81.25 98 SER A O 1
ATOM 736 N N . GLU A 1 99 ? 0.262 6.766 4.975 1.00 82.44 99 GLU A N 1
ATOM 737 C CA . GLU A 1 99 ? 0.411 7.019 3.555 1.00 82.44 99 GLU A CA 1
ATOM 738 C C . GLU A 1 99 ? 1.862 6.767 3.168 1.00 82.44 99 GLU A C 1
ATOM 740 O O . GLU A 1 99 ? 2.797 7.136 3.888 1.00 82.44 99 GLU A O 1
ATOM 745 N N . LEU A 1 100 ? 2.032 6.086 2.044 1.00 83.94 100 LEU A N 1
ATOM 746 C CA . LEU A 1 100 ? 3.322 5.758 1.489 1.00 83.94 100 LEU A CA 1
ATOM 747 C C . LEU A 1 100 ? 3.259 5.876 -0.026 1.00 83.94 100 LEU A C 1
ATOM 749 O O . LEU A 1 100 ? 2.366 5.315 -0.657 1.00 83.94 100 LEU A O 1
ATOM 753 N N . ALA A 1 101 ? 4.230 6.568 -0.602 1.00 80.31 101 ALA A N 1
ATOM 754 C CA . ALA A 1 101 ? 4.405 6.657 -2.038 1.00 80.31 101 ALA A CA 1
ATOM 755 C C . ALA A 1 101 ? 5.870 6.386 -2.367 1.00 80.31 101 ALA A C 1
ATOM 757 O O . ALA A 1 101 ? 6.762 6.944 -1.733 1.00 80.31 101 ALA A O 1
ATOM 758 N N . VAL A 1 102 ? 6.095 5.532 -3.357 1.00 77.56 102 VAL A N 1
ATOM 759 C CA . VAL A 1 102 ? 7.401 5.315 -3.972 1.00 77.56 102 VAL A CA 1
ATOM 760 C C . VAL A 1 102 ? 7.301 5.669 -5.443 1.00 77.56 102 VAL A C 1
ATOM 762 O O . VAL A 1 102 ? 6.267 5.439 -6.075 1.00 77.56 102 VAL A O 1
ATOM 765 N N . GLY A 1 103 ? 8.371 6.239 -5.979 1.00 79.56 103 GLY A N 1
ATOM 766 C CA . GLY A 1 103 ? 8.448 6.635 -7.373 1.00 79.56 103 GLY A CA 1
ATOM 767 C C . GLY A 1 103 ? 9.810 6.305 -7.958 1.00 79.56 103 GLY A C 1
ATOM 768 O O . GLY A 1 103 ? 10.834 6.457 -7.295 1.00 79.56 103 GLY A O 1
ATOM 769 N N . LEU A 1 104 ? 9.804 5.871 -9.210 1.00 76.12 104 LEU A N 1
ATOM 770 C CA . LEU A 1 104 ? 10.926 6.010 -10.118 1.00 76.12 104 LEU A CA 1
ATOM 771 C C . LEU A 1 104 ? 10.711 7.301 -10.908 1.00 76.12 104 LEU A C 1
ATOM 773 O O . LEU A 1 104 ? 9.634 7.510 -11.471 1.00 76.12 104 LEU A O 1
ATOM 777 N N . GLY A 1 105 ? 11.729 8.163 -10.918 1.00 76.56 105 GLY A N 1
ATOM 778 C CA . GLY A 1 105 ? 11.794 9.290 -11.846 1.00 76.56 105 GLY A CA 1
ATOM 779 C C . GLY A 1 105 ? 12.058 8.814 -13.274 1.00 76.56 105 GLY A C 1
ATOM 780 O O . GLY A 1 105 ? 11.889 7.634 -13.590 1.00 76.56 105 GLY A O 1
ATOM 781 N N . ASP A 1 106 ? 12.514 9.722 -14.128 1.00 81.75 106 ASP A N 1
ATOM 782 C CA . ASP A 1 106 ? 12.844 9.361 -15.502 1.00 81.75 106 ASP A CA 1
ATOM 783 C C . ASP A 1 106 ? 14.130 8.529 -15.543 1.00 81.75 106 ASP A C 1
ATOM 785 O O . ASP A 1 106 ? 15.182 8.946 -15.051 1.00 81.75 106 ASP A O 1
ATOM 789 N N . VAL A 1 107 ? 14.037 7.331 -16.119 1.00 75.44 107 VAL A N 1
ATOM 790 C CA . VAL A 1 107 ? 15.170 6.414 -16.282 1.00 75.44 107 VAL A CA 1
ATOM 791 C C . VAL A 1 107 ? 15.374 6.176 -17.762 1.00 75.44 107 VAL A C 1
ATOM 793 O O . VAL A 1 107 ? 14.520 5.579 -18.406 1.00 75.44 107 VAL A O 1
ATOM 796 N N . SER A 1 108 ? 16.523 6.587 -18.292 1.00 81.25 108 SER A N 1
ATOM 797 C CA . SER A 1 108 ? 16.908 6.331 -19.680 1.00 81.25 108 SER A CA 1
ATOM 798 C C . SER A 1 108 ? 18.189 5.509 -19.748 1.00 81.25 108 SER A C 1
ATOM 800 O O . SER A 1 108 ? 19.203 5.895 -19.164 1.00 81.25 108 SER A O 1
ATOM 802 N N . VAL A 1 109 ? 18.157 4.412 -20.501 1.00 75.44 109 VAL A N 1
ATOM 803 C CA . VAL A 1 109 ? 19.327 3.587 -20.819 1.00 75.44 109 VAL A CA 1
ATOM 804 C C . VAL A 1 109 ? 19.486 3.547 -22.334 1.00 75.44 109 VAL A C 1
ATOM 806 O O . VAL A 1 109 ? 18.524 3.295 -23.056 1.00 75.44 109 VAL A O 1
ATOM 809 N N . SER A 1 110 ? 20.707 3.792 -22.807 1.00 82.44 110 SER A N 1
ATOM 810 C CA . SER A 1 110 ? 21.062 3.712 -24.223 1.00 82.44 110 SER A CA 1
ATOM 811 C C . SER A 1 110 ? 22.331 2.885 -24.370 1.00 82.44 110 SER A C 1
ATOM 813 O O . SER A 1 110 ? 23.364 3.238 -23.802 1.00 82.44 110 SER A O 1
ATOM 815 N N . VAL A 1 111 ? 22.256 1.798 -25.136 1.00 74.50 111 VAL A N 1
ATOM 816 C CA . VAL A 1 111 ? 23.399 0.941 -25.476 1.00 74.50 111 VAL A CA 1
ATOM 817 C C . VAL A 1 111 ? 23.311 0.610 -26.960 1.00 74.50 111 VAL A C 1
ATOM 819 O O . VAL A 1 111 ? 22.437 -0.142 -27.375 1.00 74.50 111 VAL A O 1
ATOM 822 N N . ASN A 1 112 ? 24.214 1.161 -27.774 1.00 82.50 112 ASN A N 1
ATOM 823 C CA . ASN A 1 112 ? 24.149 1.056 -29.237 1.00 82.50 112 ASN A CA 1
ATOM 824 C C . ASN A 1 112 ? 22.753 1.453 -29.772 1.00 82.50 112 ASN A C 1
ATOM 826 O O . ASN A 1 112 ? 22.337 2.595 -29.600 1.00 82.50 112 ASN A O 1
ATOM 830 N N . GLU A 1 113 ? 22.040 0.512 -30.395 1.00 81.81 113 GLU A N 1
ATOM 831 C CA . GLU A 1 113 ? 20.692 0.676 -30.961 1.00 81.81 113 GLU A CA 1
ATOM 832 C C . GLU A 1 113 ? 19.577 0.402 -29.939 1.00 81.81 113 GLU A C 1
ATOM 834 O O . GLU A 1 113 ? 18.412 0.719 -30.181 1.00 81.81 113 GLU A O 1
ATOM 839 N N . PHE A 1 114 ? 19.914 -0.187 -28.788 1.00 77.38 114 PHE A N 1
ATOM 840 C CA . PHE A 1 114 ? 18.966 -0.432 -27.716 1.00 77.38 114 PHE A CA 1
ATOM 841 C C . PHE A 1 114 ? 18.711 0.863 -26.945 1.00 77.38 114 PHE A C 1
ATOM 843 O O . 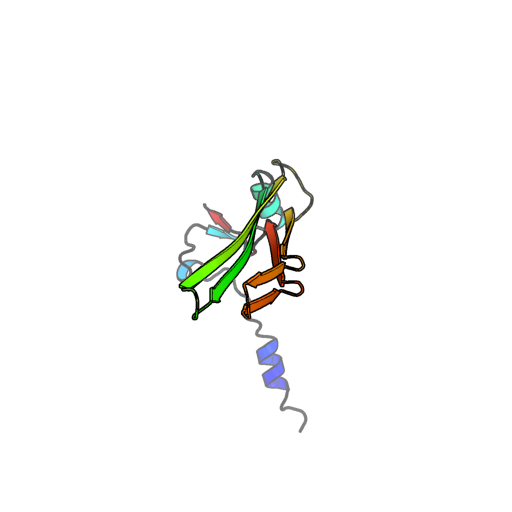PHE A 1 114 ? 19.624 1.452 -26.356 1.00 77.38 114 PHE A O 1
ATOM 850 N N . TYR A 1 115 ? 17.446 1.275 -26.915 1.00 81.94 115 TYR A N 1
ATOM 851 C CA . TYR A 1 115 ? 16.977 2.397 -26.119 1.00 81.94 115 TYR A CA 1
ATOM 852 C C . TYR A 1 115 ? 15.818 1.958 -25.236 1.00 81.94 115 TYR A C 1
ATOM 854 O O . TYR A 1 115 ? 14.818 1.418 -25.709 1.00 81.94 115 TYR A O 1
ATOM 862 N N . PHE A 1 116 ? 15.947 2.236 -23.946 1.00 79.12 116 PHE A N 1
ATOM 863 C CA . PHE A 1 116 ? 14.903 2.015 -22.966 1.00 79.12 116 PHE A CA 1
ATOM 864 C C . PHE A 1 116 ? 14.652 3.296 -22.185 1.00 79.12 116 PHE A C 1
ATOM 866 O O . PHE A 1 116 ? 15.595 3.966 -21.757 1.00 79.12 116 PHE A O 1
ATOM 873 N N . ASN A 1 117 ? 13.375 3.613 -21.969 1.00 84.00 117 ASN A N 1
ATOM 874 C CA . ASN A 1 117 ? 12.992 4.741 -21.142 1.00 84.00 117 ASN A CA 1
ATOM 875 C C . ASN A 1 117 ? 11.765 4.430 -20.269 1.00 84.00 117 ASN A C 1
ATOM 877 O O . ASN A 1 117 ? 10.772 3.891 -20.757 1.00 84.00 117 ASN A O 1
ATOM 881 N N . ILE A 1 118 ? 11.837 4.803 -18.990 1.00 79.56 118 ILE A N 1
ATOM 882 C CA . ILE A 1 118 ? 10.702 4.915 -18.068 1.00 79.56 118 ILE A CA 1
ATOM 883 C C . ILE A 1 118 ? 10.426 6.400 -17.872 1.00 79.56 118 ILE A C 1
ATOM 885 O O . ILE A 1 118 ? 11.282 7.109 -17.352 1.00 79.56 118 ILE A O 1
ATOM 889 N N . HIS A 1 119 ? 9.229 6.854 -18.241 1.00 81.06 119 HIS A N 1
ATOM 890 C CA . HIS A 1 119 ? 8.746 8.202 -17.928 1.00 81.06 119 HIS A CA 1
ATOM 891 C C . HIS A 1 119 ? 7.828 8.133 -16.716 1.00 81.06 119 HIS A C 1
ATOM 893 O O . HIS A 1 119 ? 6.629 7.921 -16.879 1.00 81.06 119 HIS A O 1
ATOM 899 N N . GLY A 1 120 ? 8.399 8.275 -15.522 1.00 78.00 120 GLY A N 1
ATOM 900 C CA 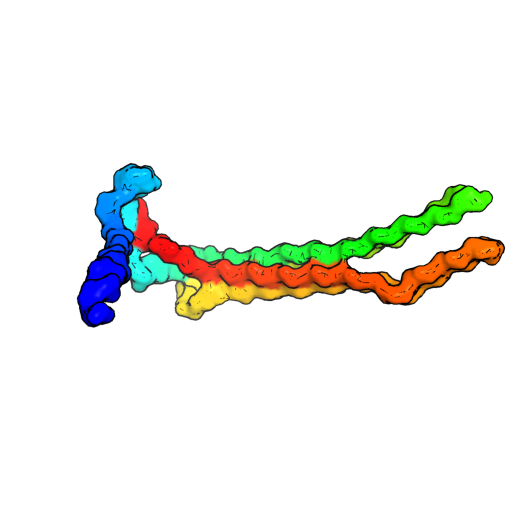. GLY A 1 120 ? 7.666 8.250 -14.258 1.00 78.00 120 GLY A CA 1
ATOM 901 C C . GLY A 1 120 ? 6.915 6.941 -13.979 1.00 78.00 120 GLY A C 1
ATOM 902 O O . GLY A 1 120 ? 5.966 6.560 -14.658 1.00 78.00 120 GLY A O 1
ATOM 903 N N . ALA A 1 121 ? 7.269 6.259 -12.896 1.00 77.38 121 ALA A N 1
ATOM 904 C CA . ALA A 1 121 ? 6.491 5.115 -12.430 1.00 77.38 121 ALA A CA 1
ATOM 905 C C . ALA A 1 121 ? 6.298 5.215 -10.920 1.00 77.38 121 ALA A C 1
ATOM 907 O O . ALA A 1 121 ? 7.246 5.484 -10.192 1.00 77.38 121 ALA A O 1
ATOM 908 N N . GLY A 1 122 ? 5.069 5.037 -10.437 1.00 80.06 122 GLY A N 1
ATOM 909 C CA . GLY A 1 122 ? 4.731 5.255 -9.033 1.00 80.06 122 GLY A CA 1
ATOM 910 C C . GLY A 1 122 ? 3.898 4.124 -8.454 1.00 80.06 122 GLY A C 1
ATOM 911 O O . GLY A 1 122 ? 3.036 3.568 -9.129 1.00 80.06 122 GLY A O 1
ATOM 912 N N . ALA A 1 123 ? 4.128 3.817 -7.182 1.00 76.62 123 ALA A N 1
ATOM 913 C CA . ALA A 1 123 ? 3.260 2.959 -6.389 1.00 76.62 123 ALA A CA 1
ATOM 914 C C . ALA A 1 123 ? 2.896 3.680 -5.090 1.00 76.62 123 ALA A C 1
ATOM 916 O O . ALA A 1 123 ? 3.748 4.278 -4.431 1.00 76.62 123 ALA A O 1
ATOM 917 N N . ARG A 1 124 ? 1.617 3.626 -4.717 1.00 82.00 124 ARG A N 1
ATOM 918 C CA . ARG A 1 124 ? 1.092 4.269 -3.511 1.00 82.00 124 ARG A CA 1
ATOM 919 C C . ARG A 1 124 ? 0.348 3.242 -2.673 1.00 82.00 124 ARG A C 1
ATOM 921 O O . ARG A 1 124 ? -0.484 2.506 -3.194 1.00 82.00 124 ARG A O 1
ATOM 928 N N . ALA A 1 125 ? 0.636 3.217 -1.380 1.00 77.69 125 ALA A N 1
ATOM 929 C CA . ALA A 1 125 ? -0.075 2.423 -0.393 1.00 77.69 125 ALA A CA 1
ATOM 930 C C . ALA A 1 125 ? -0.681 3.360 0.652 1.00 77.69 125 ALA A C 1
ATOM 932 O O . ALA A 1 125 ? 0.012 4.191 1.240 1.00 77.69 125 ALA A O 1
ATOM 933 N N . ILE A 1 126 ? -1.987 3.226 0.872 1.00 82.56 126 ILE A N 1
ATOM 934 C CA . ILE A 1 126 ? -2.726 3.985 1.879 1.00 82.56 126 ILE A CA 1
ATOM 935 C C . ILE A 1 126 ? -3.408 2.973 2.784 1.00 82.56 126 ILE A C 1
ATOM 937 O O . ILE A 1 126 ? -4.185 2.141 2.321 1.00 82.56 126 ILE A O 1
ATOM 941 N N . GLY A 1 127 ? -3.104 3.041 4.073 1.00 77.81 127 GLY A N 1
ATOM 942 C CA . GLY A 1 127 ? -3.714 2.208 5.096 1.00 77.81 127 GLY A CA 1
ATOM 943 C C . GLY A 1 127 ? -4.344 3.077 6.169 1.00 77.81 127 GLY A C 1
ATOM 944 O O . GLY A 1 127 ? -3.776 4.090 6.577 1.00 77.81 127 GLY A O 1
ATOM 945 N N . ARG A 1 128 ? -5.505 2.662 6.667 1.00 80.94 128 ARG A N 1
ATOM 946 C CA . ARG A 1 128 ? -6.133 3.268 7.838 1.00 80.94 128 ARG A CA 1
ATOM 947 C C . ARG A 1 128 ? -6.531 2.171 8.807 1.00 80.94 128 ARG A C 1
ATOM 949 O O . ARG A 1 128 ? -7.248 1.251 8.426 1.00 80.94 128 ARG A O 1
ATOM 956 N N . THR A 1 129 ? -6.124 2.328 10.058 1.00 77.19 129 THR A N 1
ATOM 957 C CA . THR A 1 129 ? -6.584 1.484 11.158 1.00 77.19 129 THR A CA 1
ATOM 958 C C . THR A 1 129 ? -7.322 2.361 12.150 1.00 77.19 129 THR A C 1
ATOM 960 O O . THR A 1 129 ? -6.791 3.368 12.621 1.00 77.19 129 THR A O 1
ATOM 963 N N . ASN A 1 130 ? -8.549 1.957 12.465 1.00 71.44 130 ASN A N 1
ATOM 964 C CA . ASN A 1 130 ? -9.334 2.526 13.548 1.00 71.44 130 ASN A CA 1
ATOM 965 C C . ASN A 1 130 ? -9.374 1.484 14.671 1.00 71.44 130 ASN A C 1
ATOM 967 O O . ASN A 1 130 ? -9.934 0.407 14.484 1.00 71.44 130 ASN A O 1
ATOM 971 N N . ALA A 1 131 ? -8.785 1.790 15.821 1.00 66.06 131 ALA A N 1
ATOM 972 C CA . ALA A 1 131 ? -8.951 1.012 17.038 1.00 66.06 131 ALA A CA 1
ATOM 973 C C . ALA A 1 131 ? -9.999 1.695 17.926 1.00 66.06 131 ALA A C 1
ATOM 975 O O . ALA A 1 131 ? -9.771 2.771 18.476 1.00 66.06 131 ALA A O 1
ATO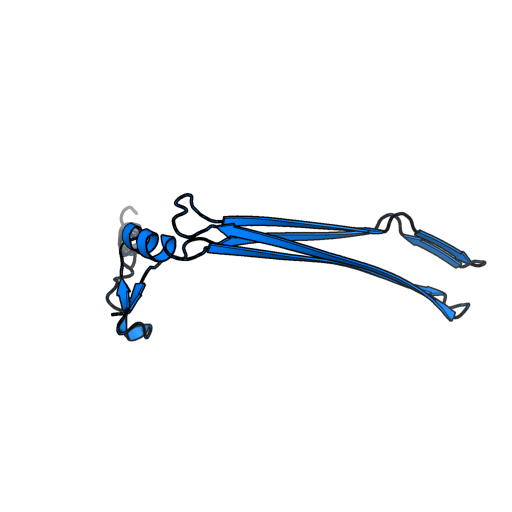M 976 N N . GLY A 1 132 ? -11.173 1.076 18.033 1.00 62.59 132 GLY A N 1
ATOM 977 C CA . GLY A 1 132 ? -12.295 1.518 18.859 1.00 62.59 132 GLY A CA 1
ATOM 978 C C . GLY A 1 132 ? -13.541 0.662 18.608 1.00 62.59 132 GLY A C 1
ATOM 979 O O . GLY A 1 132 ? -13.610 -0.039 17.605 1.00 62.59 132 GLY A O 1
ATOM 980 N N . ALA A 1 133 ? -14.465 0.679 19.571 1.00 52.41 133 ALA A N 1
ATOM 981 C CA . ALA A 1 133 ? -15.491 -0.328 19.858 1.00 52.41 133 ALA A CA 1
ATOM 982 C C . ALA A 1 133 ? -16.124 -1.073 18.660 1.00 52.41 133 ALA A C 1
ATOM 984 O O . ALA A 1 133 ? -16.940 -0.522 17.926 1.00 52.41 133 ALA A O 1
ATOM 985 N N . LEU A 1 134 ? -15.859 -2.382 18.571 1.00 49.34 134 LEU A N 1
ATOM 986 C CA . LEU A 1 134 ? -16.809 -3.328 17.981 1.00 49.34 134 LEU A CA 1
ATOM 987 C C . LEU A 1 134 ? -17.959 -3.520 18.983 1.00 49.34 134 LEU A C 1
ATOM 989 O O . LEU A 1 134 ? -17.715 -3.810 20.160 1.00 49.34 134 LEU A O 1
ATOM 993 N N . ALA A 1 135 ? -19.188 -3.289 18.530 1.00 50.59 135 ALA A N 1
ATOM 994 C CA . ALA A 1 135 ? -20.418 -3.730 19.183 1.00 50.59 135 ALA A CA 1
ATOM 995 C C . ALA A 1 135 ? -20.864 -5.043 18.520 1.00 50.59 135 ALA A C 1
ATOM 997 O O . ALA A 1 135 ? -20.667 -5.175 17.308 1.00 50.59 135 ALA A O 1
ATOM 998 N N . PRO A 1 136 ? -21.463 -6.000 19.252 1.00 52.66 136 PRO A N 1
ATOM 999 C CA . PRO A 1 136 ? -21.954 -5.943 20.644 1.00 52.66 136 PRO A CA 1
ATOM 1000 C C . PRO A 1 136 ? -20.880 -6.109 21.745 1.00 52.66 136 PRO A C 1
ATOM 1002 O O . PRO A 1 136 ? -19.722 -6.412 21.459 1.00 52.66 136 PRO A O 1
ATOM 1005 N N . HIS A 1 137 ? -21.241 -5.840 23.010 1.00 64.44 137 HIS A N 1
ATOM 1006 C CA . HIS A 1 137 ? -20.335 -5.879 24.170 1.00 64.44 137 HIS A CA 1
ATOM 1007 C C . HIS A 1 137 ? -20.772 -6.934 25.183 1.00 64.44 137 HIS A C 1
ATOM 1009 O O . HIS A 1 137 ? -21.910 -6.913 25.647 1.00 64.44 137 HIS A O 1
ATOM 1015 N N . PHE A 1 138 ? -19.842 -7.803 25.571 1.00 65.31 138 PHE A N 1
ATOM 1016 C CA . PHE A 1 138 ? -20.102 -8.886 26.509 1.00 65.31 138 PHE A CA 1
ATOM 1017 C C . PHE A 1 138 ? -19.013 -8.947 27.585 1.00 65.31 138 PHE A C 1
ATOM 1019 O O . PHE A 1 138 ? -17.844 -8.694 27.280 1.00 65.31 138 PHE A O 1
ATOM 1026 N N . ARG A 1 139 ? -19.373 -9.296 28.825 1.00 64.56 139 ARG A N 1
ATOM 1027 C CA . ARG A 1 139 ? -18.415 -9.642 29.893 1.00 64.56 139 ARG A CA 1
ATOM 1028 C C . ARG A 1 139 ? -18.599 -11.098 30.307 1.00 64.56 139 ARG A C 1
ATOM 1030 O O . ARG A 1 139 ? -19.703 -11.621 30.211 1.00 64.56 139 ARG A O 1
ATOM 1037 N N . ARG A 1 140 ? -17.516 -11.748 30.735 1.00 66.12 140 ARG A N 1
ATOM 1038 C CA . ARG A 1 140 ? -17.548 -13.123 31.246 1.00 66.12 140 ARG A CA 1
ATOM 1039 C C . ARG A 1 140 ? -17.930 -13.110 32.723 1.00 66.12 140 ARG A C 1
ATOM 1041 O O . ARG A 1 140 ? -17.351 -12.316 33.464 1.00 66.12 140 ARG A O 1
ATOM 1048 N N . LEU A 1 141 ? -18.895 -13.952 33.086 1.00 58.91 141 LEU A N 1
ATOM 1049 C CA . LEU A 1 141 ? -19.290 -14.239 34.467 1.00 58.91 141 LEU A CA 1
ATOM 1050 C C . LEU A 1 141 ? -18.173 -14.970 35.224 1.00 58.91 141 LEU A C 1
ATOM 1052 O O . LEU A 1 141 ? -17.479 -15.805 34.592 1.00 58.91 141 LEU A O 1
#

Foldseek 3Di:
DPCPCVVVVVVVVPPPPPPPPVCVVVVNPQKDFDDPVVLCLVCLQDKFKWKDKWKWKDWDWDADPVVRDIDIDIDIDIDMDMDIDHRNDNDFKDKDKDKDKDKDDWDWDDDPPDTDIDHMDMTITIDMTIGGDDDDDIDGD

pLDDT: mean 70.04, std 12.17, range [43.84, 86.62]

Sequence (141 aa):
MRFLLLPLLVLLVVTVELRANDFEDFGLNGLESISAAEAETIRGAGEVKARTTGSAGLTATVLDPNTGSIWNFNVTQFNQVKDSKQSGWSSGTSTILSELAVGLGDVSVSVNEFYFNIHGAGARAIGRTNAGALAPHFRRL

Secondary structure (DSSP, 8-state):
--STTHHHHHHHH------TT-TTTTT-TTEEE--HHHHHHHHHTSPEEEEEEEEEEEEEEEEETTTTEEEEEEEEEEEEEEEEEPTT--S--EEEEEEEEEEE--EEEEETTEEEEE--EEEEEEEEEEES-PSS-EEE-